Protein AF-A0A8X7USS5-F1 (afdb_monomer)

Radius of gyration: 17.74 Å; Cα contacts (8 Å, |Δi|>4): 196; chains: 1; bounding box: 39×36×49 Å

Nearest PDB structures (foldseek):
  8oej-assembly1_D  TM=7.734E-01  e=5.914E-04  Pyrococcus abyssi
  8oel-assembly1_D  TM=7.734E-01  e=5.914E-04  Pyrococcus abyssi
  8aaj-assembly1_A  TM=7.959E-01  e=1.040E-03  Pyrococcus abyssi GE5
  8c5y-assembly1_J  TM=7.283E-01  e=5.048E-03  Pyrococcus abyssi
  8c5z-assembly1_A  TM=7.530E-01  e=6.326E-03  Pyrococcus abyssi

Mean predicted aligned error: 8.43 Å

Secondary structure (DSSP, 8-state):
----PPPSS--------TT-S---B--HHHHHHHHHHS-S-----B---EEEEEE-TT-SEEEEETTT-PBPEE-SS-EEBTTTTBSSPPEEEEEEEEEEEEETTEEEEEEEEHHHHHHHHSS-HHHHTT-

Structure (mmCIF, N/CA/C/O backbone):
data_AF-A0A8X7USS5-F1
#
_entry.id   AF-A0A8X7USS5-F1
#
loop_
_atom_site.group_PDB
_atom_site.id
_atom_site.type_symbol
_atom_site.label_atom_id
_atom_site.label_alt_id
_atom_site.label_comp_id
_atom_site.label_asym_id
_atom_site.label_entity_id
_atom_site.label_seq_id
_atom_site.pdbx_PDB_ins_code
_atom_site.Cartn_x
_atom_site.Cartn_y
_atom_site.Cartn_z
_atom_site.occupancy
_atom_site.B_iso_or_equiv
_atom_site.auth_seq_id
_atom_site.auth_comp_id
_atom_site.auth_asym_id
_atom_site.auth_atom_id
_atom_site.pdbx_PDB_model_num
ATOM 1 N N . MET A 1 1 ? 0.411 0.965 9.605 1.00 51.62 1 MET A N 1
ATOM 2 C CA . MET A 1 1 ? -0.590 0.153 10.330 1.00 51.62 1 MET A CA 1
ATOM 3 C C . MET A 1 1 ? -0.391 -1.325 10.017 1.00 51.62 1 MET A C 1
ATOM 5 O O . MET A 1 1 ? -0.188 -1.656 8.853 1.00 51.62 1 MET A O 1
ATOM 9 N N . ARG A 1 2 ? -0.407 -2.208 11.024 1.00 57.56 2 ARG A N 1
ATOM 10 C CA . ARG A 1 2 ? -0.480 -3.664 10.813 1.00 57.56 2 ARG A CA 1
ATOM 11 C C . ARG A 1 2 ? -1.943 -4.083 10.930 1.00 57.56 2 ARG A C 1
ATOM 13 O O . ARG A 1 2 ? -2.564 -3.795 11.945 1.00 57.56 2 ARG A O 1
ATOM 20 N N . LEU A 1 3 ? -2.474 -4.726 9.895 1.00 53.38 3 LEU A N 1
ATOM 21 C CA . LEU A 1 3 ? -3.826 -5.276 9.911 1.00 53.38 3 LEU A CA 1
ATOM 22 C C . LEU A 1 3 ? -3.797 -6.685 10.492 1.00 53.38 3 LEU A C 1
ATOM 24 O O . LEU A 1 3 ? -2.906 -7.476 10.176 1.00 53.38 3 LEU A O 1
ATOM 28 N N . TYR A 1 4 ? -4.783 -6.988 11.325 1.00 54.03 4 TYR A N 1
ATOM 29 C CA . TYR A 1 4 ? -5.027 -8.327 11.836 1.00 54.03 4 TYR A CA 1
ATOM 30 C C . TYR A 1 4 ? -6.511 -8.634 11.644 1.00 54.03 4 TYR A C 1
ATOM 32 O O . TYR A 1 4 ? -7.358 -7.879 12.117 1.00 54.03 4 TYR A O 1
ATOM 40 N N . SER A 1 5 ? -6.829 -9.729 10.959 1.00 48.88 5 SER A N 1
ATOM 41 C CA . SER A 1 5 ? -8.174 -10.301 10.959 1.00 48.88 5 SER A CA 1
ATOM 42 C C . SER A 1 5 ? -8.409 -11.040 12.281 1.00 48.88 5 SER A C 1
ATOM 44 O O . SER A 1 5 ? -7.479 -11.614 12.861 1.00 48.88 5 SER A O 1
ATOM 46 N N . LYS A 1 6 ? -9.642 -11.002 12.804 1.00 41.62 6 LYS A N 1
ATOM 47 C CA . LYS A 1 6 ? -10.010 -11.842 13.952 1.00 41.62 6 LYS A CA 1
ATOM 48 C C . LYS A 1 6 ? -10.022 -13.300 13.459 1.00 41.62 6 LYS A C 1
ATOM 50 O O . LYS A 1 6 ? -10.715 -13.559 12.478 1.00 41.62 6 LYS A O 1
ATOM 55 N N . PRO A 1 7 ? -9.296 -14.244 14.083 1.00 40.69 7 PRO A N 1
ATOM 56 C CA . PRO A 1 7 ? -9.541 -15.656 13.824 1.00 40.69 7 PRO A CA 1
ATOM 57 C C . PRO A 1 7 ? -10.949 -16.006 14.323 1.00 40.69 7 PRO A C 1
ATOM 59 O O . PRO A 1 7 ? -11.347 -15.592 15.417 1.00 40.69 7 PRO A O 1
ATOM 62 N N . GLU A 1 8 ? -11.724 -16.740 13.526 1.00 42.00 8 GLU A N 1
ATOM 63 C CA . GLU A 1 8 ? -12.907 -17.419 14.051 1.00 42.00 8 GLU A CA 1
ATOM 64 C C . GLU A 1 8 ? -12.436 -18.387 15.146 1.00 42.00 8 GLU A C 1
ATOM 66 O O . GLU A 1 8 ? -11.580 -19.234 14.902 1.00 42.00 8 GLU A O 1
ATOM 71 N N . LYS A 1 9 ? -13.005 -18.228 16.348 1.00 35.44 9 LYS A N 1
ATOM 72 C CA . LYS A 1 9 ? -12.633 -18.810 17.656 1.00 35.44 9 LYS A CA 1
ATOM 73 C C . LYS A 1 9 ? -11.684 -17.942 18.491 1.00 35.44 9 LYS A C 1
ATOM 75 O O . LYS A 1 9 ? -10.476 -17.864 18.282 1.00 35.44 9 LYS A O 1
ATOM 80 N N . ASP A 1 10 ? -12.291 -17.322 19.506 1.00 44.31 10 ASP A N 1
ATOM 81 C CA . ASP A 1 10 ? -11.618 -16.744 20.662 1.00 44.31 10 ASP A CA 1
ATOM 82 C C . ASP A 1 10 ? -10.774 -17.825 21.350 1.00 44.31 10 ASP A C 1
ATOM 84 O O . ASP A 1 10 ? -11.266 -18.737 22.009 1.00 44.31 10 ASP A O 1
ATOM 88 N N . THR A 1 11 ? -9.463 -17.725 21.192 1.00 31.12 11 THR A N 1
ATOM 89 C CA . THR A 1 11 ? -8.512 -18.239 22.169 1.00 31.12 11 THR A CA 1
ATOM 90 C C . THR A 1 11 ? -7.443 -17.175 22.290 1.00 31.12 11 THR A C 1
ATOM 92 O O . THR A 1 11 ? -6.770 -16.837 21.316 1.00 31.12 11 THR A O 1
ATOM 95 N N . THR A 1 12 ? -7.363 -16.587 23.478 1.00 42.50 12 THR A N 1
ATOM 96 C CA . THR A 1 12 ? -6.415 -15.557 23.894 1.00 42.50 12 THR A CA 1
ATOM 97 C C . THR A 1 12 ? -4.979 -16.044 23.685 1.00 42.50 12 THR A C 1
ATOM 99 O O . THR A 1 12 ? -4.316 -16.487 24.614 1.00 42.50 12 THR A O 1
ATOM 102 N N . SER A 1 13 ? -4.475 -15.989 22.454 1.00 38.75 13 SER A N 1
ATOM 103 C CA . SER A 1 13 ? -3.051 -16.135 22.187 1.00 38.75 13 SER A CA 1
ATOM 104 C C . SER A 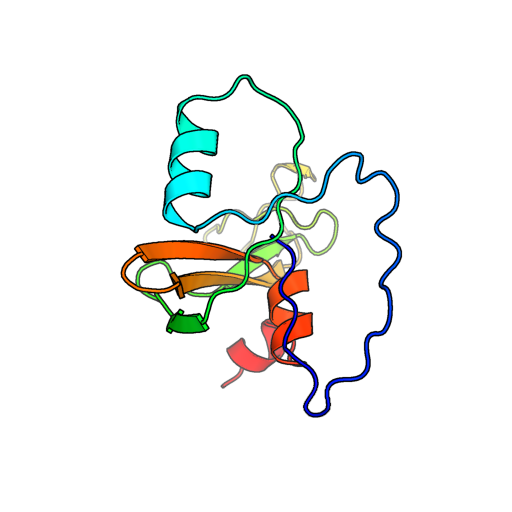1 13 ? -2.430 -14.772 22.452 1.00 38.75 13 SER A C 1
ATOM 106 O O . SER A 1 13 ? -2.571 -13.838 21.658 1.00 38.75 13 SER A O 1
ATOM 108 N N . ALA A 1 14 ? -1.828 -14.635 23.634 1.00 40.47 14 ALA A N 1
ATOM 109 C CA . ALA A 1 14 ? -1.045 -13.477 24.031 1.00 40.47 14 ALA A CA 1
ATOM 110 C C . ALA A 1 14 ? 0.082 -13.259 23.008 1.00 40.47 14 ALA A C 1
ATOM 112 O O . ALA A 1 14 ? 1.153 -13.853 23.097 1.00 40.47 14 ALA A O 1
ATOM 113 N N . LYS A 1 15 ? -0.167 -12.425 21.992 1.00 51.56 15 LYS A N 1
ATOM 114 C CA . LYS A 1 15 ? 0.883 -11.988 21.073 1.00 51.56 15 LYS A CA 1
ATOM 115 C C . LYS A 1 15 ? 1.847 -11.108 21.863 1.00 51.56 15 LYS A C 1
ATOM 117 O O . LYS A 1 15 ? 1.449 -10.091 22.424 1.00 51.56 15 LYS A O 1
ATOM 122 N N . GLN A 1 16 ? 3.108 -11.519 21.923 1.00 45.53 16 GLN A N 1
ATOM 123 C CA . GLN A 1 16 ? 4.169 -10.791 22.607 1.00 45.53 16 GLN A CA 1
ATOM 124 C C . GLN A 1 16 ? 4.536 -9.548 21.784 1.00 45.53 16 GLN A C 1
ATOM 126 O O . GLN A 1 16 ? 5.191 -9.639 20.746 1.00 45.53 16 GLN A O 1
ATOM 131 N N . TYR A 1 17 ? 4.074 -8.376 22.220 1.00 57.50 17 TYR A N 1
ATOM 132 C CA . TYR A 1 17 ? 4.423 -7.100 21.603 1.00 57.50 17 TYR A CA 1
ATOM 133 C C . TYR A 1 17 ? 5.795 -6.645 22.118 1.00 57.50 17 TYR A C 1
ATOM 135 O O . TYR A 1 17 ? 5.918 -6.103 23.215 1.00 57.50 17 TYR A O 1
ATOM 143 N N . HIS A 1 18 ? 6.853 -6.923 21.358 1.00 46.47 18 HIS A N 1
ATOM 144 C CA . HIS A 1 18 ? 8.215 -6.583 21.767 1.00 46.47 18 HIS A CA 1
ATOM 145 C C . HIS A 1 18 ? 8.433 -5.061 21.704 1.00 46.47 18 HIS A C 1
ATOM 147 O O . HIS A 1 18 ? 8.301 -4.467 20.638 1.00 46.47 18 HIS A O 1
ATOM 153 N N . GLY A 1 19 ? 8.748 -4.431 22.842 1.00 53.84 19 GLY A N 1
ATOM 154 C CA . GLY A 1 19 ? 9.000 -2.985 22.938 1.00 53.84 19 GLY A CA 1
ATOM 155 C C . GLY A 1 19 ? 7.773 -2.106 23.216 1.00 53.84 19 GLY A C 1
ATOM 156 O O . GLY A 1 19 ? 7.921 -0.890 23.341 1.00 53.84 19 GLY A O 1
ATOM 157 N N . VAL A 1 20 ? 6.577 -2.686 23.373 1.00 54.88 20 VAL A N 1
ATOM 158 C CA . VAL A 1 20 ? 5.369 -1.926 23.733 1.00 54.88 20 VAL A CA 1
ATOM 159 C C . VAL A 1 20 ? 5.386 -1.605 25.225 1.00 54.88 20 VAL A C 1
ATOM 161 O O . VAL A 1 20 ? 5.173 -2.473 26.067 1.00 54.88 20 VAL A O 1
ATOM 164 N N . LYS A 1 21 ? 5.649 -0.335 25.551 1.00 58.94 21 LYS A N 1
ATOM 165 C CA . LYS A 1 21 ? 5.685 0.172 26.935 1.00 58.94 21 LYS A CA 1
ATOM 166 C C . LYS A 1 21 ? 4.290 0.408 27.524 1.00 58.94 21 LYS A C 1
ATOM 168 O O . LYS A 1 21 ? 4.139 0.407 28.740 1.00 58.94 21 LYS A O 1
ATOM 173 N N . LYS A 1 22 ? 3.285 0.626 26.670 1.00 62.31 22 LYS A N 1
ATOM 174 C CA . LYS A 1 22 ? 1.897 0.899 27.057 1.00 62.31 22 LYS A CA 1
ATOM 175 C C . LYS A 1 22 ? 0.966 0.492 25.919 1.00 62.31 22 LYS A C 1
ATOM 177 O O . LYS A 1 22 ? 1.241 0.820 24.769 1.00 62.31 22 LYS A O 1
ATOM 182 N N . LEU A 1 23 ? -0.107 -0.226 26.238 1.00 62.97 23 LEU A N 1
ATOM 183 C CA . LEU A 1 23 ? -1.153 -0.576 25.281 1.00 62.97 23 LEU A CA 1
ATOM 184 C C . LEU A 1 23 ? -2.414 0.201 25.652 1.00 62.97 23 LEU A C 1
ATOM 186 O O . LEU A 1 23 ? -3.116 -0.166 26.593 1.00 62.97 23 LEU A O 1
ATOM 190 N N . GLU A 1 24 ? -2.676 1.284 24.933 1.00 66.44 24 GLU A N 1
ATOM 191 C CA . GLU A 1 24 ? -3.887 2.083 25.107 1.00 66.44 24 GLU A CA 1
ATOM 192 C C . GLU A 1 24 ? -4.898 1.715 24.028 1.00 66.44 24 GLU A C 1
ATOM 194 O O . GLU A 1 24 ? -4.556 1.585 22.850 1.00 66.44 24 GLU A O 1
ATOM 199 N N . LYS A 1 25 ? -6.148 1.509 24.447 1.00 70.00 25 LYS A N 1
ATOM 200 C CA . LYS A 1 25 ? -7.264 1.419 23.511 1.00 70.00 25 LYS A CA 1
ATOM 201 C C . LYS A 1 25 ? -7.626 2.840 23.120 1.00 70.00 25 LYS A C 1
ATOM 203 O O . LYS A 1 25 ? -7.943 3.627 24.002 1.00 70.00 25 LYS A O 1
ATOM 208 N N . VAL A 1 26 ? -7.585 3.112 21.824 1.00 78.88 26 VAL A N 1
ATOM 209 C CA . VAL A 1 26 ? -7.930 4.415 21.258 1.00 78.88 26 VAL A CA 1
ATOM 210 C C . VAL A 1 26 ? -8.911 4.247 20.101 1.00 78.88 26 VAL A C 1
ATOM 212 O O . VAL A 1 26 ? -8.843 3.257 19.354 1.00 78.88 26 VAL A O 1
ATOM 215 N N . SER A 1 27 ? -9.838 5.191 19.964 1.00 84.44 27 SER A N 1
ATOM 216 C CA . SER A 1 27 ? -10.740 5.289 18.819 1.00 84.44 27 SER A CA 1
ATOM 217 C C . SER A 1 27 ? -9.994 5.815 17.579 1.00 84.44 27 SER A C 1
ATOM 219 O O . SER A 1 27 ? -8.922 6.419 17.695 1.00 84.44 27 SER A O 1
ATOM 221 N N . PRO A 1 28 ? -10.522 5.598 16.361 1.00 83.44 28 PRO A N 1
ATOM 222 C CA . PRO A 1 28 ? -9.987 6.226 15.156 1.00 83.44 28 PRO A CA 1
ATOM 223 C C . PRO A 1 28 ? -9.946 7.761 15.230 1.00 83.44 28 PRO A C 1
ATOM 225 O O . PRO A 1 28 ? -8.988 8.362 14.745 1.00 83.44 28 PRO A O 1
ATOM 228 N N . GLY A 1 29 ? -10.934 8.389 15.877 1.00 82.56 29 GLY A N 1
ATOM 229 C CA . GLY A 1 29 ? -10.952 9.836 16.101 1.00 82.56 29 GLY A CA 1
ATOM 230 C C . GLY A 1 29 ? -9.815 10.299 17.014 1.00 82.56 29 GLY A C 1
ATOM 231 O O . GLY A 1 29 ? -9.079 11.225 16.671 1.00 82.56 29 GLY A O 1
ATOM 232 N N . GLU A 1 30 ? -9.597 9.598 18.130 1.00 83.50 30 GLU A N 1
ATOM 233 C CA . GLU A 1 30 ? -8.487 9.875 19.054 1.00 83.50 30 GLU A CA 1
ATOM 234 C C . GLU A 1 30 ? -7.119 9.710 18.374 1.00 83.50 30 GLU A C 1
ATOM 236 O O . GLU A 1 30 ? -6.215 10.519 18.586 1.00 83.50 30 GLU A O 1
ATOM 241 N N . LEU A 1 31 ? -6.975 8.706 17.499 1.00 84.81 31 LEU A N 1
ATOM 242 C CA . LEU A 1 31 ? -5.770 8.524 16.686 1.00 84.81 31 LEU A CA 1
ATOM 243 C C . LEU A 1 31 ? -5.497 9.717 15.774 1.00 84.81 31 LEU A C 1
ATOM 245 O O . LEU A 1 31 ? -4.346 10.131 15.638 1.00 84.81 31 LEU A O 1
ATOM 249 N N . ASN A 1 32 ? -6.534 10.256 15.137 1.00 84.25 32 ASN A N 1
ATOM 250 C CA . ASN A 1 32 ? -6.375 11.384 14.231 1.00 84.25 32 ASN A CA 1
ATOM 251 C C . ASN A 1 32 ? -5.935 12.645 14.986 1.00 84.25 32 ASN A C 1
ATOM 253 O O . ASN A 1 32 ? -4.980 13.299 14.572 1.00 84.25 32 ASN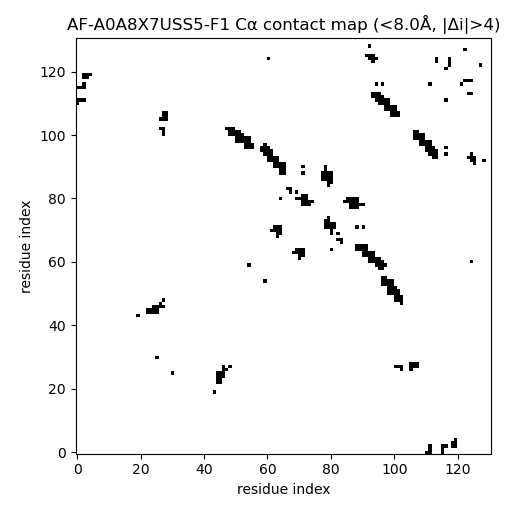 A O 1
ATOM 257 N N . ASN A 1 33 ? -6.553 12.929 16.137 1.00 85.00 33 ASN A N 1
ATOM 258 C CA . ASN A 1 33 ? -6.148 14.045 16.997 1.00 85.00 33 ASN A CA 1
ATOM 259 C C . ASN A 1 33 ? -4.691 13.895 17.446 1.00 85.00 33 ASN A C 1
ATOM 261 O O . ASN A 1 33 ? -3.909 14.838 17.355 1.00 85.00 33 ASN A O 1
ATOM 265 N N . TYR A 1 34 ? -4.287 12.680 17.826 1.00 83.56 34 TYR A N 1
ATOM 266 C CA . TYR A 1 34 ? -2.910 12.409 18.217 1.00 83.56 34 TYR A CA 1
ATOM 267 C C . TYR A 1 34 ? -1.904 12.755 17.112 1.00 83.56 34 TYR A C 1
ATOM 269 O O . TYR A 1 34 ? -0.881 13.377 17.391 1.00 83.56 34 TYR A O 1
ATOM 277 N N . VAL A 1 35 ? -2.183 12.362 15.865 1.00 82.38 35 VAL A N 1
ATOM 278 C CA . VAL A 1 35 ? -1.310 12.638 14.710 1.00 82.38 35 VAL A CA 1
ATOM 279 C C . VAL A 1 35 ? -1.165 14.140 14.450 1.00 82.38 35 VAL A C 1
ATOM 281 O O . VAL A 1 35 ? -0.105 14.571 13.999 1.00 82.38 35 VAL A O 1
ATOM 284 N N . LEU A 1 36 ? -2.207 14.926 14.726 1.00 84.31 36 LEU A N 1
ATOM 285 C CA . LEU A 1 36 ? -2.218 16.371 14.500 1.00 84.31 36 LEU A CA 1
ATOM 286 C C . LEU A 1 36 ? -1.529 17.157 15.622 1.00 84.31 36 LEU A C 1
ATOM 288 O O . LEU A 1 36 ? -0.883 18.166 15.350 1.00 84.31 36 LEU A O 1
ATOM 292 N N . GLU A 1 37 ? -1.673 16.710 16.869 1.00 86.31 37 GLU A N 1
ATOM 293 C CA . GLU A 1 37 ? -1.299 17.497 18.051 1.00 86.31 37 GLU A CA 1
ATOM 294 C C . GLU A 1 37 ? 0.016 17.049 18.704 1.00 86.31 37 GLU A C 1
ATOM 296 O O . GLU A 1 37 ? 0.648 17.822 19.427 1.00 86.31 37 GLU A O 1
ATOM 301 N N . SER A 1 38 ? 0.449 15.805 18.479 1.00 82.94 38 SER A N 1
ATOM 302 C CA . SER A 1 38 ? 1.588 15.242 19.210 1.00 82.94 38 SER A CA 1
ATOM 303 C C . SER A 1 38 ? 2.947 15.628 18.616 1.00 82.94 38 SER A C 1
ATOM 305 O O . SER A 1 38 ? 3.087 15.754 17.398 1.00 82.94 38 SER A O 1
ATOM 307 N N . PRO A 1 39 ? 4.001 15.733 19.453 1.00 82.31 39 PRO A N 1
ATOM 308 C CA . PRO A 1 39 ? 5.375 15.865 18.977 1.00 82.31 39 PRO A CA 1
ATOM 309 C C . PRO A 1 39 ? 5.770 14.728 18.025 1.00 82.31 39 PRO A C 1
ATOM 311 O O . PRO A 1 39 ? 5.263 13.610 18.126 1.00 82.31 39 PRO A O 1
ATOM 314 N N . LEU A 1 40 ? 6.737 14.986 17.137 1.00 80.88 40 LEU A N 1
ATOM 315 C CA . LEU A 1 40 ? 7.276 13.975 16.224 1.00 80.88 40 LEU A CA 1
ATOM 316 C C . LEU A 1 40 ? 7.963 12.848 17.008 1.00 80.88 40 LEU A C 1
ATOM 318 O O . LEU A 1 40 ? 9.124 12.959 17.398 1.00 80.88 40 LEU A O 1
ATOM 322 N N . GLN A 1 41 ? 7.247 11.745 17.214 1.00 80.44 41 GLN A N 1
ATOM 323 C CA . GLN A 1 41 ? 7.766 10.560 17.883 1.00 80.44 41 GLN A CA 1
ATOM 324 C C . GLN A 1 41 ? 7.248 9.271 17.245 1.00 80.44 41 GLN A C 1
ATOM 326 O O . GLN A 1 41 ? 6.154 9.216 16.685 1.00 80.44 41 GLN A O 1
ATOM 331 N N . ALA A 1 42 ? 8.052 8.211 17.335 1.00 74.62 42 ALA A N 1
ATOM 332 C CA . ALA A 1 42 ? 7.641 6.883 16.908 1.00 74.62 42 ALA A CA 1
ATOM 333 C C . ALA A 1 42 ? 6.744 6.260 17.985 1.00 74.62 42 ALA A C 1
ATOM 335 O O . ALA A 1 42 ? 7.213 5.918 19.070 1.00 74.62 42 ALA A O 1
ATOM 33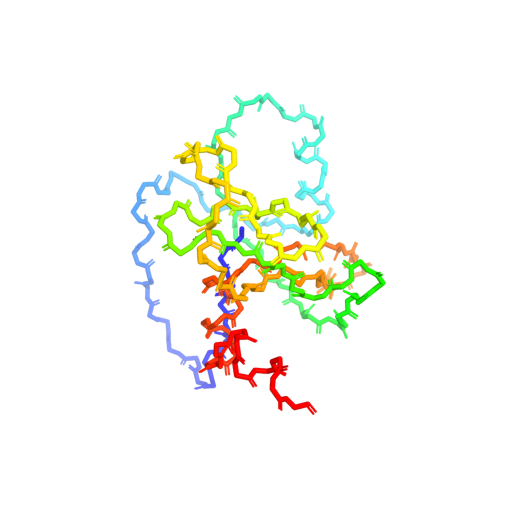6 N N . ILE A 1 43 ? 5.460 6.110 17.672 1.00 75.00 43 ILE A N 1
ATOM 337 C CA . ILE A 1 43 ? 4.465 5.486 18.543 1.00 75.00 43 ILE A CA 1
ATOM 338 C C . ILE A 1 43 ? 3.708 4.392 17.788 1.00 75.00 43 ILE A C 1
ATOM 340 O O . ILE A 1 43 ? 3.504 4.471 16.575 1.00 75.00 43 ILE A O 1
ATOM 344 N N . GLU A 1 44 ? 3.299 3.354 18.514 1.00 76.19 44 GLU A N 1
ATOM 345 C CA . GLU A 1 44 ? 2.446 2.288 18.002 1.00 76.19 44 GLU A CA 1
ATOM 346 C C . GLU A 1 44 ? 1.115 2.285 18.752 1.00 76.19 44 GLU A C 1
ATOM 348 O O . GLU A 1 44 ? 1.083 2.349 19.979 1.00 76.19 44 GLU A O 1
ATOM 353 N N . PHE A 1 45 ? 0.020 2.161 18.003 1.00 76.62 45 PHE A N 1
ATOM 354 C CA . PHE A 1 45 ? -1.330 2.079 18.546 1.00 76.62 45 PHE A CA 1
ATOM 355 C C . PHE A 1 45 ? -2.012 0.780 18.139 1.00 76.62 45 PHE A C 1
ATOM 357 O O . PHE A 1 45 ? -1.753 0.233 17.060 1.00 76.62 45 PHE A O 1
ATOM 364 N N . LEU A 1 46 ? -2.941 0.327 18.981 1.00 78.25 46 LEU A N 1
ATOM 365 C CA . LEU A 1 46 ? -3.835 -0.778 18.671 1.00 78.25 46 LEU A CA 1
ATOM 366 C C . LEU A 1 46 ? -5.282 -0.284 18.685 1.00 78.25 46 LEU A C 1
ATOM 368 O O . LEU A 1 46 ? -5.822 0.065 19.730 1.00 78.25 46 LEU A O 1
ATOM 372 N N . CYS A 1 47 ? -5.917 -0.311 17.518 1.00 78.00 47 CYS A N 1
ATOM 373 C CA . CYS A 1 47 ? -7.327 0.016 17.359 1.00 78.00 47 CYS A CA 1
ATOM 374 C C . CYS A 1 47 ? -8.095 -1.223 16.891 1.00 78.00 47 CYS A C 1
ATOM 376 O O . CYS A 1 47 ? -7.598 -2.007 16.077 1.00 78.00 47 CYS A O 1
ATOM 378 N N . LYS A 1 48 ? -9.313 -1.400 17.409 1.00 82.75 48 LYS A N 1
ATOM 379 C CA . LYS A 1 48 ? -10.262 -2.403 16.926 1.00 82.75 48 LYS A CA 1
ATOM 380 C C . LYS A 1 48 ? -11.387 -1.671 16.204 1.00 82.75 48 LYS A C 1
ATOM 382 O O . LYS A 1 48 ? -12.179 -0.993 16.845 1.00 82.75 48 LYS A O 1
ATOM 387 N N . ALA A 1 49 ? -11.458 -1.853 14.893 1.00 86.75 49 ALA A N 1
ATOM 388 C CA . ALA A 1 49 ? -12.457 -1.236 14.030 1.00 86.75 49 ALA A CA 1
ATOM 389 C C . ALA A 1 49 ? -12.934 -2.242 12.973 1.00 86.75 49 ALA A C 1
ATOM 391 O O . ALA A 1 49 ? -12.266 -3.249 12.711 1.00 86.75 49 ALA A O 1
ATOM 392 N N . LYS A 1 50 ? -14.092 -1.974 12.374 1.00 91.25 50 LYS A N 1
ATOM 393 C CA . LYS A 1 50 ? -14.623 -2.712 11.224 1.00 91.25 50 LYS A CA 1
ATOM 394 C C . LYS A 1 50 ? -14.189 -2.004 9.942 1.00 91.25 50 LYS A C 1
ATOM 396 O O . LYS A 1 50 ? -14.268 -0.786 9.871 1.00 91.25 50 LYS A O 1
ATOM 401 N N . ILE A 1 51 ? -13.770 -2.753 8.922 1.00 92.75 51 ILE A N 1
ATOM 402 C CA . ILE A 1 51 ? -13.608 -2.198 7.570 1.00 92.75 51 ILE A CA 1
ATOM 403 C C . ILE A 1 51 ? -15.010 -2.070 6.967 1.00 92.75 51 ILE A C 1
ATOM 405 O O . ILE A 1 51 ? -15.700 -3.077 6.805 1.00 92.75 51 ILE A O 1
ATOM 409 N N . ALA A 1 52 ? -15.443 -0.845 6.693 1.00 93.50 52 ALA A N 1
ATOM 410 C CA . ALA A 1 52 ? -16.763 -0.554 6.146 1.00 93.50 52 ALA A CA 1
ATOM 411 C C . ALA A 1 52 ? -16.769 -0.590 4.617 1.00 93.50 52 ALA A C 1
ATOM 413 O O . ALA A 1 52 ? -17.659 -1.191 4.020 1.00 93.50 52 ALA A O 1
ATOM 414 N N . SER A 1 53 ? -15.756 0.006 3.988 1.00 93.94 53 SER A N 1
ATOM 415 C CA . SER A 1 53 ? -15.585 0.004 2.535 1.00 93.94 53 SER A CA 1
ATOM 416 C C . SER A 1 53 ? -14.122 0.213 2.134 1.00 93.94 53 SER A C 1
ATOM 418 O O . SER A 1 53 ? -13.267 0.556 2.957 1.00 93.94 53 SER A O 1
ATOM 420 N N . LEU A 1 54 ? -13.839 -0.025 0.853 1.00 94.00 54 LEU A N 1
ATOM 421 C CA . LEU A 1 54 ? -12.581 0.338 0.205 1.00 94.00 54 LEU A CA 1
ATOM 422 C C . LEU A 1 54 ? -12.795 1.638 -0.569 1.00 94.00 54 LEU A C 1
ATOM 424 O O . LEU A 1 54 ? -13.791 1.764 -1.279 1.00 94.00 54 LEU A O 1
ATOM 428 N N . GLU A 1 55 ? -11.855 2.568 -0.461 1.00 93.94 55 GLU A N 1
ATOM 429 C CA . GLU A 1 55 ? -11.824 3.779 -1.274 1.00 93.94 55 GLU A CA 1
ATOM 430 C C . GLU A 1 55 ? -10.841 3.578 -2.433 1.00 93.94 55 GLU A C 1
ATOM 432 O O . GLU A 1 55 ? -9.661 3.277 -2.231 1.00 93.94 55 GLU A O 1
ATOM 437 N N . THR A 1 56 ? -11.339 3.692 -3.665 1.00 87.50 56 THR A N 1
ATOM 438 C CA . THR A 1 56 ? -10.585 3.357 -4.884 1.00 87.50 56 THR A CA 1
ATOM 439 C C . THR A 1 56 ? -10.344 4.549 -5.799 1.00 87.50 56 THR A C 1
ATOM 441 O O . THR A 1 56 ? -9.686 4.383 -6.826 1.00 87.50 56 THR A O 1
ATOM 444 N N . THR A 1 57 ? -10.817 5.747 -5.447 1.00 92.31 57 THR A N 1
ATOM 445 C CA . THR A 1 57 ? -10.657 6.965 -6.263 1.00 92.31 57 THR A CA 1
ATOM 446 C C . THR A 1 57 ? -9.187 7.254 -6.587 1.00 92.31 57 THR A C 1
ATOM 448 O O . THR A 1 57 ? -8.857 7.648 -7.703 1.00 92.31 57 THR A O 1
ATOM 451 N N . ASN A 1 58 ? -8.276 6.978 -5.649 1.00 90.06 58 ASN A N 1
ATOM 452 C CA . ASN A 1 58 ? -6.829 7.175 -5.818 1.00 90.06 58 ASN A CA 1
ATOM 453 C C . ASN A 1 58 ? -6.093 5.953 -6.402 1.00 90.06 58 ASN A C 1
ATOM 455 O O . ASN A 1 58 ? -4.857 5.903 -6.401 1.00 90.06 58 ASN A O 1
ATOM 459 N N . GLY A 1 59 ? -6.840 4.956 -6.880 1.00 92.38 59 GLY A N 1
ATOM 460 C CA . GLY A 1 59 ? -6.326 3.635 -7.210 1.00 92.38 59 GLY A CA 1
ATOM 461 C C . GLY A 1 59 ? -5.996 2.805 -5.965 1.00 92.38 59 GLY A C 1
ATOM 462 O O . GLY A 1 59 ? -5.864 3.308 -4.852 1.00 92.38 59 GLY A O 1
ATOM 463 N N . TRP A 1 60 ? -5.849 1.498 -6.169 1.00 94.38 60 TRP A N 1
ATOM 464 C CA . TRP A 1 60 ? -5.643 0.513 -5.099 1.00 94.38 60 TRP A CA 1
ATOM 465 C C . TRP A 1 60 ? -4.208 -0.044 -5.056 1.00 94.38 60 TRP A C 1
ATOM 467 O O . TRP A 1 60 ? -3.826 -0.766 -4.127 1.00 94.38 60 TRP A O 1
ATOM 477 N N . CYS A 1 61 ? -3.390 0.284 -6.060 1.00 95.38 61 CYS A N 1
ATOM 478 C CA . CYS A 1 61 ? -2.027 -0.212 -6.205 1.00 95.38 61 CYS A CA 1
ATOM 479 C C . CYS A 1 61 ? -1.062 0.854 -6.726 1.00 95.38 61 CYS A C 1
ATOM 481 O O . CYS A 1 61 ? -1.443 1.934 -7.180 1.00 95.38 61 CYS A O 1
ATOM 483 N N . TYR A 1 62 ? 0.226 0.534 -6.663 1.00 95.06 62 TYR A N 1
ATOM 484 C CA . TYR A 1 62 ? 1.279 1.292 -7.320 1.00 95.06 62 TYR A CA 1
ATOM 485 C C . TYR A 1 62 ? 2.380 0.362 -7.825 1.00 95.06 62 TYR A C 1
ATOM 487 O O . TYR A 1 62 ? 2.603 -0.726 -7.292 1.00 95.06 62 TYR A O 1
ATOM 495 N N . ILE A 1 63 ? 3.108 0.819 -8.845 1.00 96.12 63 ILE A N 1
ATOM 496 C CA . ILE A 1 63 ? 4.283 0.118 -9.362 1.00 96.12 63 ILE A CA 1
ATOM 497 C C . ILE A 1 63 ? 5.511 0.588 -8.588 1.00 96.12 63 ILE A C 1
ATOM 499 O O . ILE A 1 63 ? 5.753 1.784 -8.397 1.00 96.12 63 ILE A O 1
ATOM 503 N N . SER A 1 64 ? 6.292 -0.371 -8.120 1.00 97.12 64 SER A N 1
ATOM 504 C CA . SER A 1 64 ? 7.398 -0.155 -7.196 1.00 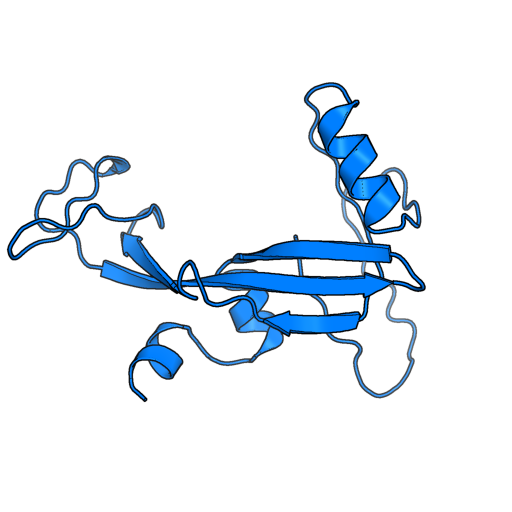97.12 64 SER A CA 1
ATOM 505 C C . SER A 1 64 ? 8.657 -0.872 -7.657 1.00 97.12 64 SER A C 1
ATOM 507 O O . SER A 1 64 ? 8.592 -1.849 -8.396 1.00 97.12 64 SER A O 1
ATOM 509 N N . CYS A 1 65 ? 9.822 -0.389 -7.235 1.00 97.75 65 CYS A N 1
ATOM 510 C CA . CYS A 1 65 ? 11.089 -0.995 -7.606 1.00 97.75 65 CYS A CA 1
ATOM 511 C C . CYS A 1 65 ? 11.192 -2.396 -6.998 1.00 97.75 65 CYS A C 1
ATOM 513 O O . CYS A 1 65 ? 11.007 -2.562 -5.786 1.00 97.75 65 CYS A O 1
ATOM 515 N N . ALA A 1 66 ? 11.558 -3.386 -7.813 1.00 96.19 66 ALA A N 1
ATOM 516 C CA . ALA A 1 66 ? 11.836 -4.739 -7.334 1.00 96.19 66 ALA A CA 1
ATOM 517 C C . ALA A 1 66 ? 12.955 -4.776 -6.271 1.00 96.19 66 ALA A C 1
ATOM 519 O O . ALA A 1 66 ? 12.917 -5.617 -5.381 1.00 96.19 66 ALA A O 1
ATOM 520 N N . LYS A 1 67 ? 13.920 -3.842 -6.333 1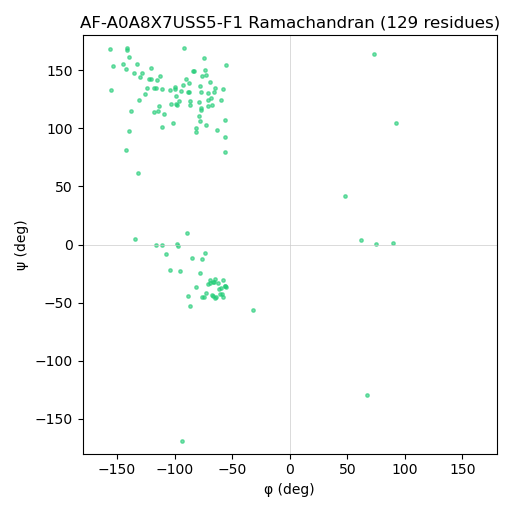.00 96.31 67 LYS A N 1
ATOM 521 C CA . LYS A 1 67 ? 15.091 -3.798 -5.439 1.00 96.31 67 LYS A CA 1
ATOM 522 C C . LYS A 1 67 ? 14.836 -3.055 -4.122 1.00 96.31 67 LYS A C 1
ATOM 524 O O . LYS A 1 67 ? 15.115 -3.592 -3.061 1.00 96.31 67 LYS A O 1
ATOM 529 N N . CYS A 1 68 ? 14.336 -1.816 -4.175 1.00 96.06 68 CYS A N 1
ATOM 530 C CA . CYS A 1 68 ? 14.232 -0.943 -2.990 1.00 96.06 68 CYS A CA 1
ATOM 531 C C . CYS A 1 68 ? 12.797 -0.680 -2.509 1.00 96.06 68 CYS A C 1
ATOM 533 O O . CYS A 1 68 ? 12.585 0.072 -1.559 1.00 96.06 68 CYS A O 1
ATOM 535 N N . SER A 1 69 ? 11.798 -1.240 -3.190 1.00 94.81 69 SER A N 1
ATOM 536 C CA . SER A 1 69 ? 10.373 -1.106 -2.863 1.00 94.81 69 SER A CA 1
ATOM 537 C C . SER A 1 69 ? 9.771 0.302 -2.901 1.00 94.81 69 SER A C 1
ATOM 539 O O . SER A 1 69 ? 8.581 0.472 -2.624 1.00 94.81 69 SER A O 1
ATOM 541 N N . LYS A 1 70 ? 10.543 1.316 -3.306 1.00 95.25 70 LYS A N 1
ATOM 542 C CA . LYS A 1 70 ? 10.041 2.674 -3.546 1.00 95.25 70 LYS A CA 1
ATOM 543 C C . LYS A 1 70 ? 9.219 2.737 -4.832 1.00 95.25 70 LYS A C 1
ATOM 545 O O . LYS A 1 70 ? 9.459 1.974 -5.767 1.00 95.25 70 LYS A O 1
ATOM 550 N N . LYS A 1 71 ? 8.237 3.642 -4.863 1.00 95.38 71 LYS A N 1
ATOM 551 C CA . LYS A 1 71 ? 7.388 3.895 -6.036 1.00 95.38 71 LYS A CA 1
ATOM 552 C C . LYS A 1 71 ? 8.257 4.285 -7.235 1.00 95.38 71 LYS A C 1
ATOM 554 O O . LYS A 1 71 ? 9.160 5.108 -7.093 1.00 95.38 71 LYS A O 1
ATOM 559 N N . LEU A 1 72 ? 7.989 3.681 -8.389 1.00 97.50 72 LEU A N 1
ATOM 560 C CA . LEU A 1 72 ? 8.674 4.020 -9.634 1.00 97.50 72 LEU A CA 1
ATOM 561 C C . LEU A 1 72 ? 8.020 5.227 -10.303 1.00 97.50 72 LEU A C 1
ATOM 563 O O . LEU A 1 72 ? 6.809 5.437 -10.198 1.00 97.50 72 LEU A O 1
ATOM 567 N N . GLN A 1 73 ? 8.832 6.000 -11.016 1.00 97.00 73 GLN A N 1
ATOM 568 C CA . GLN A 1 73 ? 8.359 7.038 -11.924 1.00 97.00 73 GLN A CA 1
ATOM 569 C C . GLN A 1 73 ? 8.108 6.415 -13.296 1.00 97.00 73 GLN A C 1
ATOM 571 O O . GLN A 1 73 ? 8.952 5.679 -13.806 1.00 97.00 73 GLN A O 1
ATOM 576 N N . ARG A 1 74 ? 6.942 6.687 -13.882 1.00 94.94 74 ARG A N 1
ATOM 577 C CA . ARG A 1 74 ? 6.574 6.192 -15.211 1.00 94.94 74 ARG A CA 1
ATOM 578 C C . ARG A 1 74 ? 7.090 7.161 -16.273 1.00 94.94 74 ARG A C 1
ATOM 580 O O . ARG A 1 74 ? 6.705 8.326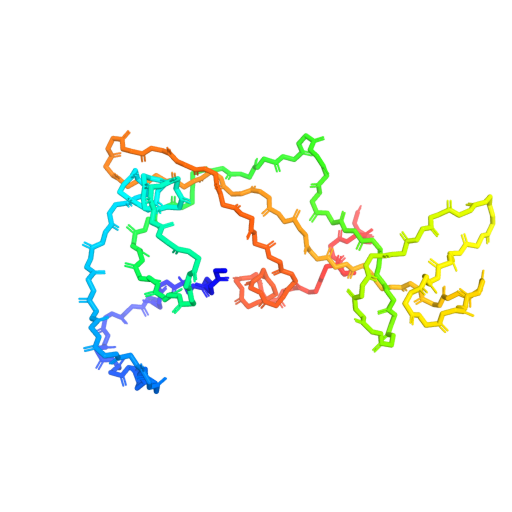 -16.261 1.00 94.94 74 ARG A O 1
ATOM 587 N N . GLY A 1 75 ? 7.948 6.674 -17.162 1.00 90.94 75 GLY A N 1
ATOM 588 C CA . GLY A 1 75 ? 8.291 7.334 -18.420 1.00 90.94 75 GLY A CA 1
ATOM 589 C C . GLY A 1 75 ? 7.409 6.836 -19.569 1.00 90.94 75 GLY A C 1
ATOM 590 O O . GLY A 1 75 ? 6.434 6.116 -19.351 1.00 90.94 75 GLY A O 1
ATOM 591 N N . ASN A 1 76 ? 7.774 7.186 -20.804 1.00 89.44 76 ASN A N 1
ATOM 592 C CA . ASN A 1 76 ? 6.999 6.816 -21.995 1.00 89.44 76 ASN A CA 1
ATOM 593 C C . ASN A 1 76 ? 6.957 5.295 -22.221 1.00 89.44 76 ASN A C 1
ATOM 595 O O . ASN A 1 76 ? 5.897 4.738 -22.486 1.00 89.44 76 ASN A O 1
ATOM 599 N N . SER A 1 77 ? 8.105 4.624 -22.088 1.00 91.62 77 SER A N 1
ATOM 600 C CA . SER A 1 77 ? 8.264 3.179 -22.325 1.00 91.62 77 SER A CA 1
ATOM 601 C C . SER A 1 77 ? 9.057 2.460 -21.229 1.00 91.62 77 SER A C 1
ATOM 603 O O . SER A 1 77 ? 9.340 1.270 -21.347 1.00 91.62 77 SER A O 1
ATOM 605 N N . SER A 1 78 ? 9.422 3.160 -20.152 1.00 94.00 78 SER A N 1
ATOM 606 C CA . SER A 1 78 ? 10.217 2.606 -19.056 1.00 94.00 78 SER A CA 1
ATOM 607 C C . SER A 1 78 ? 9.749 3.106 -17.693 1.00 94.00 78 SER A C 1
ATOM 609 O O . SER A 1 78 ? 8.978 4.062 -17.574 1.00 94.00 78 SER A O 1
ATOM 611 N N . PHE A 1 79 ? 10.245 2.448 -16.648 1.00 97.06 79 PHE A N 1
ATOM 612 C CA . PHE A 1 79 ? 10.125 2.917 -15.278 1.00 97.06 79 PHE A CA 1
ATOM 613 C C . PHE A 1 79 ? 11.488 3.339 -14.743 1.00 97.06 79 PHE A C 1
ATOM 615 O O . PHE A 1 79 ? 12.456 2.587 -14.838 1.00 97.06 79 PHE A O 1
ATOM 622 N N . THR A 1 80 ? 11.542 4.501 -14.100 1.00 97.69 80 THR A N 1
ATOM 623 C CA . THR A 1 80 ? 12.747 5.009 -13.442 1.00 97.69 80 THR A CA 1
ATOM 624 C C . THR A 1 80 ? 12.631 4.839 -11.934 1.00 97.69 80 THR A C 1
ATOM 626 O O . THR A 1 80 ? 11.619 5.188 -11.319 1.00 97.69 80 THR A O 1
ATOM 629 N N . CYS A 1 81 ? 13.687 4.311 -11.319 1.00 97.94 81 CYS A N 1
ATOM 630 C CA . CYS A 1 81 ? 13.848 4.286 -9.873 1.00 97.94 81 CYS A CA 1
ATOM 631 C C . CYS A 1 81 ? 14.811 5.401 -9.443 1.00 97.94 81 CYS A C 1
ATOM 633 O O . CYS A 1 81 ? 16.023 5.218 -9.594 1.00 97.94 81 CYS A O 1
ATOM 635 N N . PRO A 1 82 ? 14.323 6.514 -8.866 1.00 95.44 82 PRO A N 1
ATOM 636 C CA . PRO A 1 82 ? 15.192 7.608 -8.430 1.00 95.44 82 PRO A CA 1
ATOM 637 C C . PRO A 1 82 ? 16.092 7.196 -7.258 1.00 95.44 82 PRO A C 1
ATOM 639 O O . PRO A 1 82 ? 17.228 7.632 -7.169 1.00 95.44 82 PRO A O 1
ATOM 642 N N . THR A 1 83 ? 15.624 6.298 -6.387 1.00 96.94 83 THR A N 1
ATOM 643 C CA . THR A 1 83 ? 16.404 5.816 -5.234 1.00 96.94 83 THR A CA 1
ATOM 644 C C . THR A 1 83 ? 17.559 4.899 -5.639 1.00 96.94 83 THR A C 1
ATOM 646 O O . THR A 1 83 ? 18.591 4.892 -4.981 1.00 96.94 83 THR A O 1
ATOM 649 N N . CYS A 1 84 ? 17.390 4.105 -6.700 1.00 97.19 84 CYS A N 1
ATOM 650 C CA . CYS A 1 84 ? 18.439 3.213 -7.203 1.00 97.19 84 CYS A CA 1
ATOM 651 C C . CYS A 1 84 ? 19.218 3.809 -8.381 1.00 97.19 84 CYS A C 1
ATOM 653 O O . CYS A 1 84 ? 20.051 3.101 -8.938 1.00 97.19 84 CYS A O 1
ATOM 655 N N . PHE A 1 85 ? 18.894 5.035 -8.805 1.00 96.31 85 PHE A N 1
ATOM 656 C CA . PHE A 1 85 ? 19.425 5.668 -10.016 1.00 96.31 85 PHE A CA 1
ATOM 657 C C . PHE A 1 85 ? 19.371 4.752 -11.254 1.00 96.31 85 PHE A C 1
ATOM 659 O O . PHE A 1 85 ? 20.315 4.675 -12.034 1.00 96.31 85 PHE A O 1
ATOM 666 N N . ASN A 1 86 ? 18.259 4.027 -11.429 1.00 95.88 86 ASN A N 1
ATOM 667 C CA . ASN A 1 86 ? 18.071 3.099 -12.547 1.00 95.88 86 ASN A CA 1
ATOM 668 C C . ASN A 1 86 ? 16.943 3.581 -13.470 1.00 95.88 86 ASN A C 1
ATOM 670 O O . ASN A 1 86 ? 15.785 3.588 -13.054 1.00 95.88 86 ASN A O 1
ATOM 674 N N . ALA A 1 87 ? 17.279 3.935 -14.712 1.00 94.25 87 ALA A N 1
ATOM 675 C CA . ALA A 1 87 ? 16.343 4.424 -15.733 1.00 94.25 87 ALA A CA 1
ATOM 676 C C . ALA A 1 87 ? 15.475 3.326 -16.386 1.00 94.25 87 ALA A C 1
ATOM 678 O O . ALA A 1 87 ? 14.511 3.631 -17.090 1.00 94.25 87 ALA A O 1
ATOM 679 N N . ILE A 1 88 ? 15.820 2.053 -16.166 1.00 95.06 88 ILE A N 1
ATOM 680 C CA . ILE A 1 88 ? 15.106 0.882 -16.692 1.00 95.06 88 ILE A CA 1
ATOM 681 C C . ILE A 1 88 ? 14.880 -0.092 -15.531 1.00 95.06 88 ILE A C 1
ATOM 683 O O . ILE A 1 88 ? 15.424 -1.195 -15.447 1.00 95.06 88 ILE A O 1
ATOM 687 N N . ALA A 1 89 ? 14.135 0.375 -14.537 1.00 96.75 89 ALA A N 1
ATOM 688 C CA . ALA A 1 89 ? 13.831 -0.388 -13.343 1.00 96.75 89 ALA A CA 1
ATOM 689 C C . ALA A 1 89 ? 12.735 -1.428 -13.605 1.00 96.75 89 ALA A C 1
ATOM 691 O O . ALA A 1 89 ? 11.692 -1.129 -14.181 1.00 96.75 89 ALA A O 1
ATOM 692 N N . VAL A 1 90 ? 12.947 -2.641 -13.089 1.00 96.25 90 VAL A N 1
ATOM 693 C CA . VAL A 1 90 ? 11.904 -3.670 -13.034 1.00 96.25 90 VAL A CA 1
ATOM 694 C C . VAL A 1 90 ? 10.859 -3.268 -11.992 1.00 96.25 90 VAL A C 1
ATOM 696 O O . VAL A 1 90 ? 11.190 -3.018 -10.823 1.00 96.25 90 VAL A O 1
ATOM 699 N N . GLY A 1 91 ? 9.608 -3.195 -12.442 1.00 95.62 91 GLY A N 1
ATOM 700 C CA . GLY A 1 91 ? 8.446 -2.860 -11.632 1.00 95.62 91 GLY A CA 1
ATOM 701 C C . GLY A 1 91 ? 7.782 -4.084 -11.009 1.00 95.62 91 GLY A C 1
ATOM 702 O O . GLY A 1 91 ? 7.676 -5.132 -11.634 1.00 95.62 91 GLY A O 1
ATOM 703 N N . VAL A 1 92 ? 7.307 -3.922 -9.777 1.00 96.19 92 VAL A N 1
ATOM 704 C CA . VAL A 1 92 ? 6.456 -4.876 -9.058 1.00 96.19 92 VAL A CA 1
ATOM 705 C C . VAL A 1 92 ? 5.200 -4.140 -8.600 1.00 96.19 92 VAL A C 1
ATOM 707 O O . VAL A 1 92 ? 5.301 -3.062 -8.001 1.00 96.19 92 VAL A O 1
ATOM 710 N N . VAL A 1 93 ? 4.025 -4.704 -8.884 1.0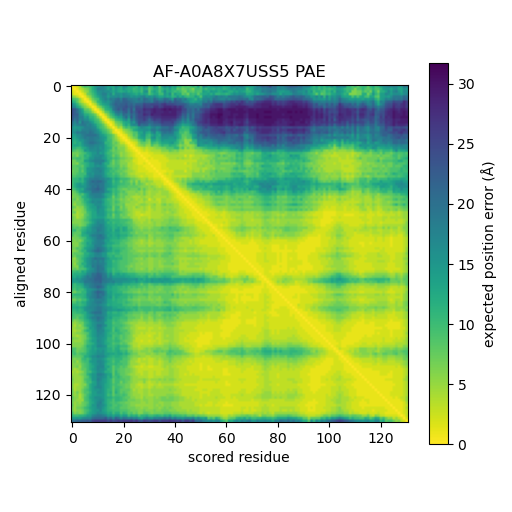0 96.69 93 VAL A N 1
ATOM 711 C CA . VAL A 1 93 ? 2.734 -4.181 -8.411 1.00 96.69 93 VAL A CA 1
ATOM 712 C C . VAL A 1 93 ? 2.615 -4.430 -6.909 1.00 96.69 93 VAL A C 1
ATOM 714 O O . VAL A 1 93 ? 2.860 -5.544 -6.450 1.00 96.69 93 VAL A O 1
ATOM 717 N N . ARG A 1 94 ? 2.266 -3.392 -6.145 1.00 96.69 94 ARG A N 1
ATOM 718 C CA . ARG A 1 94 ? 2.111 -3.442 -4.684 1.00 96.69 94 ARG A CA 1
ATOM 719 C C . ARG A 1 94 ? 0.844 -2.730 -4.227 1.00 96.69 94 ARG A C 1
ATOM 721 O O . ARG A 1 94 ? 0.455 -1.728 -4.831 1.00 96.69 94 ARG A O 1
ATOM 728 N N . TYR A 1 95 ? 0.228 -3.204 -3.144 1.00 96.25 95 TYR A N 1
ATOM 729 C CA . TYR A 1 95 ? -0.990 -2.581 -2.607 1.00 96.25 95 TYR A CA 1
ATOM 730 C C . TYR A 1 95 ? -0.729 -1.198 -1.991 1.00 96.25 95 TYR A C 1
ATOM 732 O O . TYR A 1 95 ? 0.240 -1.003 -1.246 1.00 96.25 95 TYR A O 1
ATOM 740 N N . ARG A 1 96 ? -1.659 -0.271 -2.238 1.00 95.62 96 ARG A N 1
ATOM 741 C CA . ARG A 1 96 ? -1.884 0.974 -1.489 1.00 95.62 96 ARG A CA 1
ATOM 742 C C . ARG A 1 96 ? -3.396 1.187 -1.432 1.00 95.62 96 ARG A C 1
ATOM 744 O O . ARG A 1 96 ? -3.947 1.916 -2.248 1.00 95.62 96 ARG A O 1
ATOM 751 N N . VAL A 1 97 ? -4.047 0.498 -0.505 1.00 95.50 97 VAL A N 1
ATOM 752 C CA . VAL A 1 97 ? -5.509 0.492 -0.399 1.00 95.50 97 VAL A CA 1
ATOM 753 C C . VAL A 1 97 ? -5.936 1.468 0.686 1.00 95.50 97 VAL A C 1
ATOM 755 O O . VAL A 1 97 ? -5.428 1.406 1.807 1.00 95.50 97 VAL A O 1
ATOM 758 N N . GLU A 1 98 ? -6.848 2.370 0.345 1.00 95.69 98 GLU A N 1
ATOM 759 C CA . GLU A 1 98 ? -7.515 3.252 1.299 1.00 95.69 98 GLU A CA 1
ATOM 760 C C . GLU A 1 98 ? -8.738 2.513 1.864 1.00 95.69 98 GLU A C 1
ATOM 762 O O . GLU A 1 98 ? -9.574 1.995 1.128 1.00 95.69 98 GLU A O 1
ATOM 767 N N . LEU A 1 99 ? -8.791 2.378 3.186 1.00 94.25 99 LEU A N 1
ATOM 768 C CA . LEU A 1 99 ? -9.796 1.623 3.927 1.00 94.25 99 LEU A CA 1
ATOM 769 C C . LEU A 1 99 ? -10.621 2.599 4.753 1.00 94.25 99 LEU A C 1
ATOM 771 O O . LEU A 1 99 ? -10.069 3.245 5.647 1.00 94.25 99 LEU A O 1
ATOM 775 N N . LEU A 1 100 ? -11.927 2.669 4.506 1.00 93.44 100 LEU A N 1
ATOM 776 C CA . LEU A 1 100 ? -12.840 3.321 5.436 1.00 93.44 100 LEU A CA 1
ATOM 777 C C . LEU A 1 100 ? -13.076 2.366 6.601 1.00 93.44 100 LEU A C 1
ATOM 779 O O . LEU A 1 100 ? -13.595 1.261 6.414 1.00 93.44 100 LEU A O 1
ATOM 783 N N . VAL A 1 101 ? -12.679 2.778 7.798 1.00 92.06 101 VAL A N 1
ATOM 784 C CA . VAL A 1 101 ? -12.894 2.008 9.022 1.00 92.06 101 VAL A CA 1
ATOM 785 C C . VAL A 1 101 ? -13.882 2.717 9.933 1.00 92.06 101 VAL A C 1
ATOM 787 O O . VAL A 1 101 ? -13.892 3.944 10.016 1.00 92.06 101 VAL A O 1
ATOM 790 N N . GLU A 1 102 ? -14.689 1.923 10.624 1.00 91.75 102 GLU A N 1
ATOM 791 C CA . GLU A 1 102 ? -15.726 2.380 11.544 1.00 91.75 102 GLU A CA 1
ATOM 792 C C . GLU A 1 102 ? -15.514 1.755 12.928 1.00 91.75 102 GLU A C 1
ATOM 794 O O . GLU A 1 102 ? -15.268 0.545 13.053 1.00 91.75 102 GLU A O 1
ATOM 799 N N . ALA A 1 103 ? -15.615 2.572 13.973 1.00 88.00 103 ALA A N 1
ATOM 800 C CA . ALA A 1 103 ? -15.585 2.139 15.366 1.00 88.00 103 ALA A CA 1
ATOM 801 C C . ALA A 1 103 ? -16.629 2.925 16.173 1.00 88.00 103 ALA A C 1
ATOM 803 O O . ALA A 1 103 ? -16.384 4.050 16.592 1.00 88.00 103 ALA A O 1
ATOM 804 N N . GLY A 1 104 ? -17.802 2.323 16.388 1.00 87.00 104 GLY A N 1
ATOM 805 C CA . GLY A 1 104 ? -18.954 3.069 16.900 1.00 87.00 104 GLY A CA 1
ATOM 806 C C . GLY A 1 104 ? -19.417 4.086 15.858 1.00 87.00 104 GLY A C 1
ATOM 807 O O . GLY A 1 104 ? -19.574 3.722 14.693 1.00 87.00 104 GLY A O 1
ATOM 808 N N . ASP A 1 105 ? -19.579 5.340 16.274 1.00 86.00 105 ASP A N 1
ATOM 809 C CA . ASP A 1 105 ? -19.971 6.445 15.390 1.00 86.00 105 ASP A CA 1
ATOM 810 C C . ASP A 1 105 ? -18.772 7.087 14.664 1.00 86.00 105 ASP A C 1
ATOM 812 O O . ASP A 1 105 ? -18.951 7.839 13.703 1.00 86.00 105 ASP A O 1
ATOM 816 N N . ASP A 1 106 ? -17.542 6.754 15.074 1.00 88.06 106 ASP A N 1
ATOM 817 C CA . ASP A 1 106 ? -16.325 7.279 14.462 1.00 88.06 106 ASP A CA 1
ATOM 818 C C . ASP A 1 106 ? -16.030 6.576 13.135 1.00 88.06 106 ASP A C 1
ATOM 820 O O . ASP A 1 106 ? -15.959 5.342 13.062 1.00 88.06 106 ASP A O 1
ATOM 824 N N . LYS A 1 107 ? -15.755 7.373 12.096 1.00 90.19 107 LYS A N 1
ATOM 825 C CA . LYS A 1 107 ? -15.262 6.897 10.798 1.00 90.19 107 LYS A CA 1
ATOM 826 C C . LYS A 1 107 ? -13.921 7.526 10.470 1.00 90.19 107 LYS A C 1
ATOM 828 O O . LYS A 1 107 ? -13.690 8.703 10.740 1.00 90.19 107 LYS A O 1
ATOM 833 N N . SER A 1 108 ? -13.021 6.764 9.865 1.00 90.44 108 SER A N 1
ATOM 834 C CA . SER A 1 108 ? -11.712 7.279 9.450 1.00 90.44 108 SER A CA 1
ATOM 835 C C . SER A 1 108 ? -11.142 6.499 8.273 1.00 90.44 108 SER A C 1
ATOM 837 O O . SER A 1 108 ? -11.440 5.320 8.094 1.00 90.44 108 SER A O 1
ATOM 839 N N . LEU A 1 109 ? -10.293 7.151 7.478 1.00 91.31 109 LEU A N 1
ATOM 840 C CA . LEU A 1 109 ? -9.570 6.513 6.381 1.00 91.31 109 LEU A CA 1
ATOM 841 C C . LEU A 1 109 ? -8.184 6.060 6.835 1.00 91.31 109 LEU A C 1
ATOM 843 O O . LEU A 1 109 ? -7.418 6.829 7.412 1.00 91.31 109 LEU A O 1
ATOM 847 N N . PHE A 1 110 ? -7.835 4.820 6.512 1.00 91.69 110 PHE A N 1
ATOM 848 C CA . PHE A 1 110 ? -6.509 4.259 6.744 1.00 91.69 110 PHE A CA 1
ATOM 849 C C . PHE A 1 110 ? -5.893 3.771 5.443 1.00 91.69 110 PHE A C 1
ATOM 851 O O . PHE A 1 110 ? -6.566 3.157 4.625 1.00 91.69 110 PHE A O 1
ATOM 858 N N . VAL A 1 111 ? -4.584 3.961 5.277 1.00 93.00 111 VAL A N 1
ATOM 859 C CA . VAL A 1 111 ? -3.852 3.403 4.133 1.00 93.00 111 VAL A CA 1
ATOM 860 C C . VAL A 1 111 ? -3.162 2.104 4.538 1.00 93.00 111 VAL A C 1
ATOM 862 O O . VAL A 1 111 ? -2.289 2.084 5.415 1.00 93.00 111 VAL A O 1
ATOM 865 N N . ALA A 1 112 ? -3.523 1.015 3.868 1.00 93.62 112 ALA A N 1
ATOM 866 C CA . ALA A 1 112 ? -2.900 -0.288 4.011 1.00 93.62 112 ALA A CA 1
ATOM 867 C C . ALA A 1 112 ? -1.968 -0.578 2.829 1.00 93.62 112 ALA A C 1
ATOM 869 O O . ALA A 1 112 ? -2.375 -0.607 1.667 1.00 93.62 112 ALA A O 1
ATOM 870 N N . PHE A 1 113 ? -0.693 -0.802 3.144 1.00 94.12 113 PHE A N 1
ATOM 871 C CA . PHE A 1 113 ? 0.333 -1.129 2.159 1.00 94.12 113 PHE A CA 1
ATOM 872 C C . PHE A 1 113 ? 0.485 -2.639 1.964 1.00 94.12 113 PHE A C 1
ATOM 874 O O . PHE A 1 113 ? -0.006 -3.446 2.755 1.00 94.12 113 PHE A O 1
ATOM 881 N N . ASP A 1 114 ? 1.227 -2.994 0.921 1.00 94.56 114 ASP A N 1
ATOM 882 C CA . ASP A 1 114 ? 1.485 -4.343 0.413 1.00 94.56 114 ASP A CA 1
ATOM 883 C C . ASP A 1 114 ? 1.516 -5.475 1.448 1.00 94.56 114 ASP A C 1
ATOM 885 O O . ASP A 1 114 ? 0.734 -6.420 1.362 1.00 94.56 114 ASP A O 1
ATOM 889 N N . SER A 1 115 ? 2.373 -5.370 2.466 1.00 92.38 115 SER A N 1
ATOM 890 C CA . SER A 1 115 ? 2.535 -6.435 3.460 1.00 92.38 115 SER A CA 1
ATOM 891 C C . SER A 1 115 ? 1.323 -6.603 4.376 1.00 92.38 115 SER A C 1
ATOM 893 O O . SER A 1 115 ? 1.063 -7.711 4.838 1.00 92.38 115 SER A O 1
ATOM 895 N N . ALA A 1 116 ? 0.583 -5.528 4.655 1.00 92.19 116 ALA A N 1
ATOM 896 C CA . ALA A 1 116 ? -0.631 -5.582 5.459 1.00 92.19 116 ALA A CA 1
ATOM 897 C C . ALA A 1 116 ? -1.793 -6.167 4.649 1.00 92.19 116 ALA A C 1
ATOM 899 O O . ALA A 1 116 ? -2.480 -7.055 5.145 1.00 92.19 116 ALA A O 1
ATOM 900 N N . MET A 1 117 ? -1.965 -5.727 3.400 1.00 93.94 117 MET A N 1
ATOM 901 C CA . MET A 1 117 ? -3.024 -6.236 2.525 1.00 93.94 117 MET A CA 1
ATOM 902 C C . MET A 1 117 ? -2.798 -7.693 2.125 1.00 93.94 117 MET A C 1
ATOM 904 O O . MET A 1 117 ? -3.721 -8.484 2.250 1.00 93.94 117 MET A O 1
ATOM 908 N N . THR A 1 118 ? -1.570 -8.088 1.774 1.00 94.06 118 THR A N 1
ATOM 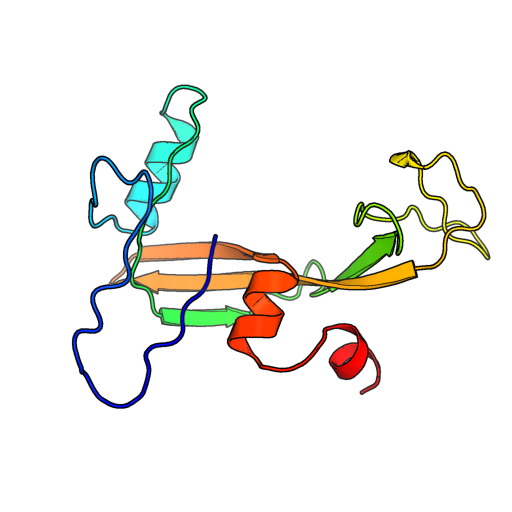909 C CA . THR A 1 118 ? -1.250 -9.495 1.457 1.00 94.06 118 THR A CA 1
ATOM 910 C C . THR A 1 118 ? -1.534 -10.418 2.645 1.00 94.06 118 THR A C 1
ATOM 912 O O . THR A 1 118 ? -2.025 -11.526 2.466 1.00 94.06 118 THR A O 1
ATOM 915 N N . LYS A 1 119 ? -1.273 -9.966 3.880 1.00 91.69 119 LYS A N 1
ATOM 916 C CA . LYS A 1 119 ? -1.633 -10.728 5.089 1.00 91.69 119 LYS A CA 1
ATOM 917 C C . LYS A 1 119 ? -3.140 -10.795 5.321 1.00 91.69 119 LYS A C 1
ATOM 919 O O . LYS A 1 119 ? -3.605 -11.773 5.892 1.00 91.69 119 LYS A O 1
ATOM 924 N N . LEU A 1 120 ? -3.872 -9.749 4.942 1.00 90.25 120 LEU A N 1
ATOM 925 C CA . LEU A 1 120 ? -5.319 -9.681 5.114 1.00 90.25 120 LEU A CA 1
ATOM 926 C C . LEU A 1 120 ? -6.051 -10.568 4.099 1.00 90.25 120 LEU A C 1
ATOM 928 O O . LEU A 1 120 ? -6.980 -11.268 4.483 1.00 90.25 120 LEU A O 1
ATOM 932 N N . THR A 1 121 ? -5.651 -10.525 2.827 1.00 91.62 121 THR A N 1
ATOM 933 C CA . THR A 1 121 ? -6.353 -11.202 1.724 1.00 91.62 121 THR A CA 1
ATOM 934 C C . THR A 1 121 ? -5.772 -12.571 1.387 1.00 91.62 121 THR A C 1
ATOM 936 O O . THR A 1 121 ? -6.461 -13.387 0.791 1.00 91.62 121 THR A O 1
ATOM 939 N N . GLY A 1 122 ? -4.505 -12.826 1.727 1.00 94.75 122 GLY A N 1
ATOM 940 C CA . GLY A 1 122 ? -3.770 -14.009 1.275 1.00 94.75 122 GLY A CA 1
ATOM 941 C C . GLY A 1 122 ? -3.324 -13.953 -0.192 1.00 94.75 122 GLY A C 1
ATOM 942 O O . GLY A 1 122 ? -2.683 -14.892 -0.653 1.00 94.75 122 GLY A O 1
ATOM 943 N N . ILE A 1 123 ? -3.616 -12.863 -0.914 1.00 95.31 123 ILE A N 1
ATOM 944 C CA . ILE A 1 123 ? -3.388 -12.726 -2.360 1.00 95.31 123 ILE A CA 1
ATOM 945 C C . ILE A 1 123 ? -2.388 -11.597 -2.618 1.00 95.31 123 ILE A C 1
ATOM 947 O O . ILE A 1 123 ? -2.511 -10.502 -2.057 1.00 95.31 123 ILE A O 1
ATOM 951 N N . ARG A 1 124 ? -1.399 -11.827 -3.489 1.00 95.00 124 ARG A N 1
ATOM 952 C CA . ARG A 1 124 ? -0.425 -10.790 -3.881 1.00 95.00 124 ARG A CA 1
ATOM 953 C C . ARG A 1 124 ? -1.079 -9.749 -4.791 1.00 95.00 124 ARG A C 1
ATOM 955 O O . ARG A 1 124 ? -1.874 -10.095 -5.653 1.00 95.00 124 ARG A O 1
ATOM 962 N N . ALA A 1 125 ? -0.668 -8.485 -4.684 1.00 96.00 125 ALA A N 1
ATOM 963 C CA . ALA A 1 125 ? -1.220 -7.407 -5.515 1.00 96.00 125 ALA A CA 1
ATOM 964 C C . ALA A 1 125 ? -1.095 -7.676 -7.025 1.00 96.00 125 ALA A C 1
ATOM 966 O O . ALA A 1 125 ? -1.979 -7.320 -7.794 1.00 96.00 125 ALA A O 1
ATOM 967 N N . ALA A 1 126 ? -0.002 -8.322 -7.442 1.00 94.00 126 ALA A N 1
ATOM 968 C CA . ALA A 1 126 ? 0.208 -8.702 -8.834 1.00 94.00 126 ALA A CA 1
ATOM 969 C C . ALA A 1 126 ? -0.811 -9.734 -9.341 1.00 94.00 126 ALA A C 1
ATOM 971 O O . ALA A 1 126 ? -1.115 -9.713 -10.522 1.00 94.00 126 ALA A O 1
ATOM 972 N N . GLU A 1 127 ? -1.335 -10.608 -8.475 1.00 95.00 127 GLU A N 1
ATOM 973 C CA . GLU A 1 127 ? -2.361 -11.591 -8.850 1.00 95.00 127 GLU A CA 1
ATOM 974 C C . GLU A 1 127 ? -3.714 -10.919 -9.068 1.00 95.00 127 GLU A C 1
ATOM 976 O O . GLU A 1 127 ? -4.362 -11.191 -10.068 1.00 95.00 127 GLU A O 1
ATOM 981 N N . VAL A 1 128 ? -4.078 -9.963 -8.209 1.00 92.88 128 VAL A N 1
ATOM 982 C CA . VAL A 1 128 ? -5.314 -9.173 -8.360 1.00 92.88 128 VAL A CA 1
ATOM 983 C C . VAL A 1 128 ? -5.279 -8.289 -9.610 1.00 92.88 128 VAL A C 1
ATOM 985 O O . VAL A 1 128 ? -6.302 -8.044 -10.227 1.00 92.88 128 VAL A O 1
ATOM 988 N N . ALA A 1 129 ? -4.102 -7.795 -10.007 1.00 86.62 129 ALA A N 1
ATOM 989 C CA . ALA A 1 129 ? -3.966 -6.924 -11.177 1.00 86.62 129 ALA A CA 1
ATOM 990 C C . ALA A 1 129 ? -4.099 -7.651 -12.528 1.00 86.62 129 ALA A C 1
ATOM 992 O O . ALA A 1 129 ? -4.052 -6.987 -13.563 1.00 86.62 129 ALA A O 1
ATOM 993 N N . MET A 1 130 ? -4.164 -8.985 -12.528 1.00 72.19 130 MET A N 1
ATOM 994 C CA . MET A 1 130 ? -4.272 -9.806 -13.739 1.00 72.19 130 MET A CA 1
ATOM 995 C C . MET A 1 130 ? -5.717 -10.218 -14.067 1.00 72.19 130 MET A C 1
ATOM 997 O O . MET A 1 130 ? -5.917 -10.893 -15.075 1.00 72.19 130 MET A O 1
ATOM 1001 N N . GLU A 1 131 ? -6.687 -9.819 -13.240 1.00 52.22 131 GLU A N 1
ATOM 1002 C CA . GLU A 1 131 ? -8.131 -9.986 -13.471 1.00 52.22 131 GLU A CA 1
ATOM 1003 C C . GLU A 1 131 ? -8.734 -8.748 -14.150 1.00 52.22 131 GLU A C 1
ATOM 1005 O O . GLU A 1 131 ? -9.572 -8.942 -15.060 1.00 52.22 131 GLU A O 1
#

InterPro domains:
  IPR012340 Nucleic acid-binding, OB-fold [G3DSA:2.40.50.140] (9-131)
  IPR012340 Nucleic acid-binding, OB-fold [SSF50249] (43-128)
  IPR013955 Replication factor A, C-terminal [PF08646] (46-128)

pLDDT: mean 82.77, std 17.66, range [31.12, 97.94]

Foldseek 3Di:
DADDDDPPDDDPPPDDDPPDPDADEDDPVRVVVCVVPDDDDDDDYDYDWDQPDWDAPVHFKAWAAPPPRHGWDDDPPATADPVVRRGHGDTDIKTFIWTWIDDPPDTDIDTDIRVRVCVVPVDGRVVVVVD

Solvent-accessible surface area (backbone atoms only — not comparable to full-atom values): 8282 Å² total; per-residue (Å²): 118,86,68,78,79,83,68,91,71,95,65,94,71,83,75,83,67,86,86,66,89,65,92,60,86,50,54,67,59,57,51,52,51,47,70,75,72,52,77,97,69,95,80,80,84,56,68,8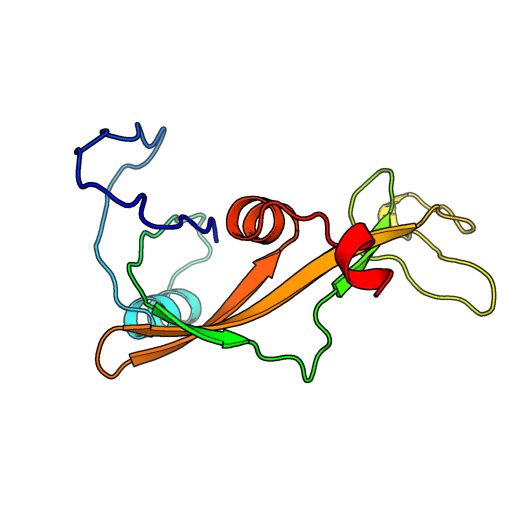4,63,44,80,75,46,76,49,55,93,85,41,48,57,46,49,15,28,72,86,78,65,47,72,44,46,80,57,98,89,42,27,28,26,80,92,75,74,32,70,76,39,59,71,37,57,33,34,43,31,35,33,36,32,34,47,87,91,40,71,43,81,43,71,36,40,38,76,30,44,29,70,68,70,74,49,54,47,56,63,66,74,74,113

Sequence (131 aa):
MRLYSKPEKDTTSAKQYHGVKKLEKVSPGELNNYVLESPLQAIEFLCKAKIASLETTNGWCYISCAKCSKKLQRGNSSFTCPTCFNAIAVGVVRYRVELLVEAGDDKSLFVAFDSAMTKLTGIRAAEVAME

Organism: Brassica carinata (NCBI:txid52824)